Protein AF-A0A662KLL9-F1 (afdb_monomer_lite)

Structure (mmCIF, N/CA/C/O backbone):
data_AF-A0A662KLL9-F1
#
_entry.id   AF-A0A662KLL9-F1
#
loop_
_atom_site.group_PDB
_atom_site.id
_atom_site.type_symbol
_atom_site.label_atom_id
_atom_site.label_alt_id
_atom_site.label_comp_id
_atom_site.label_asym_id
_atom_site.label_entity_id
_atom_site.label_seq_id
_atom_site.pdbx_PDB_ins_code
_atom_site.Cartn_x
_atom_site.Cartn_y
_atom_site.Cartn_z
_atom_site.occupancy
_atom_site.B_iso_or_equiv
_atom_site.auth_seq_id
_atom_site.auth_comp_id
_atom_site.auth_asym_id
_atom_site.auth_atom_id
_atom_site.pdbx_PDB_model_num
ATOM 1 N N . MET A 1 1 ? -10.085 -8.600 6.535 1.00 84.50 1 MET A N 1
ATOM 2 C CA . MET A 1 1 ? -8.935 -8.920 5.650 1.00 84.50 1 MET A CA 1
ATOM 3 C C . MET A 1 1 ? -9.384 -9.038 4.208 1.00 84.50 1 MET A C 1
ATOM 5 O O . MET A 1 1 ? -10.147 -9.938 3.870 1.00 84.50 1 MET A O 1
ATOM 9 N N . ARG A 1 2 ? -8.899 -8.131 3.362 1.00 92.38 2 ARG A N 1
ATOM 10 C CA . ARG A 1 2 ? -9.151 -8.122 1.916 1.00 92.38 2 ARG A CA 1
ATOM 11 C C . ARG A 1 2 ? -7.822 -8.161 1.171 1.00 92.38 2 ARG A C 1
ATOM 13 O O . ARG A 1 2 ? -6.813 -7.691 1.692 1.00 92.38 2 ARG A O 1
ATOM 20 N N . TYR A 1 3 ? -7.836 -8.693 -0.044 1.00 94.94 3 TYR A N 1
ATOM 21 C CA . TYR A 1 3 ? -6.654 -8.790 -0.895 1.00 94.94 3 TYR A CA 1
ATOM 22 C C . TYR A 1 3 ? -6.947 -8.145 -2.239 1.00 94.94 3 TYR A C 1
ATOM 24 O O . TYR A 1 3 ? -7.979 -8.413 -2.855 1.00 94.94 3 TYR A O 1
ATOM 32 N N . VAL A 1 4 ? -6.038 -7.286 -2.682 1.00 96.25 4 VAL A N 1
ATOM 33 C CA . VAL A 1 4 ? -6.105 -6.619 -3.981 1.00 96.25 4 VAL A CA 1
ATOM 34 C C . VAL A 1 4 ? -4.751 -6.762 -4.651 1.00 96.25 4 VAL A C 1
ATOM 36 O O . VAL A 1 4 ? -3.717 -6.693 -3.995 1.00 96.25 4 VAL A O 1
ATOM 39 N N . ARG A 1 5 ? -4.746 -6.953 -5.968 1.00 96.38 5 ARG A N 1
ATOM 40 C CA . ARG A 1 5 ? -3.517 -7.009 -6.756 1.00 96.38 5 ARG A CA 1
ATOM 41 C C . ARG A 1 5 ? -3.379 -5.734 -7.571 1.00 96.38 5 ARG A C 1
ATOM 43 O O . ARG A 1 5 ? -4.341 -5.315 -8.211 1.00 96.38 5 ARG A O 1
ATOM 50 N N . ILE A 1 6 ? -2.196 -5.131 -7.549 1.00 95.88 6 ILE A N 1
ATOM 51 C CA . ILE A 1 6 ? -1.886 -3.928 -8.322 1.00 95.88 6 ILE A CA 1
ATOM 52 C C . ILE A 1 6 ? -0.764 -4.195 -9.332 1.00 95.88 6 ILE A C 1
ATOM 54 O O . ILE A 1 6 ? 0.071 -5.078 -9.111 1.00 95.88 6 ILE A O 1
ATOM 58 N N . PRO A 1 7 ? -0.714 -3.435 -10.439 1.00 96.69 7 PRO A N 1
ATOM 59 C CA . PRO A 1 7 ? 0.420 -3.466 -11.353 1.00 96.69 7 PRO A CA 1
ATOM 60 C C . PRO A 1 7 ? 1.743 -3.183 -10.628 1.00 96.69 7 PRO A C 1
ATOM 62 O O . PRO A 1 7 ? 1.810 -2.310 -9.758 1.00 96.69 7 PRO A O 1
ATOM 65 N N . ARG A 1 8 ? 2.808 -3.914 -10.987 1.00 93.81 8 ARG A N 1
ATOM 66 C CA . ARG A 1 8 ? 4.123 -3.811 -10.326 1.00 93.81 8 ARG A CA 1
ATOM 67 C C . ARG A 1 8 ? 4.721 -2.404 -10.399 1.00 93.81 8 ARG A C 1
ATOM 69 O O . ARG A 1 8 ? 5.307 -1.932 -9.432 1.00 93.81 8 ARG A O 1
ATOM 76 N N . ASP A 1 9 ? 4.526 -1.719 -11.516 1.00 95.00 9 ASP A N 1
ATOM 77 C CA . ASP A 1 9 ? 4.946 -0.335 -11.754 1.00 95.00 9 ASP A CA 1
ATOM 78 C C . ASP A 1 9 ? 4.225 0.682 -10.847 1.00 95.00 9 ASP A C 1
ATOM 80 O O . ASP A 1 9 ? 4.750 1.763 -10.584 1.00 95.00 9 ASP A O 1
ATOM 84 N N . ARG A 1 10 ? 3.054 0.330 -10.298 1.00 96.62 10 ARG A N 1
ATOM 85 C CA . ARG A 1 10 ? 2.280 1.179 -9.375 1.00 96.62 10 ARG A CA 1
ATOM 86 C C . ARG A 1 10 ? 2.599 0.939 -7.900 1.00 96.62 10 ARG A C 1
ATOM 88 O O . ARG A 1 10 ? 2.166 1.734 -7.068 1.00 96.62 10 ARG A O 1
ATOM 95 N N . ILE A 1 11 ? 3.387 -0.085 -7.563 1.00 96.38 11 ILE A N 1
ATOM 96 C CA . ILE A 1 11 ? 3.789 -0.378 -6.175 1.00 96.38 11 ILE A CA 1
ATOM 97 C C . ILE A 1 11 ? 4.531 0.813 -5.565 1.00 96.38 11 ILE A C 1
ATOM 99 O O . ILE A 1 11 ? 4.202 1.244 -4.463 1.00 96.38 11 ILE A O 1
ATOM 103 N N . GLY A 1 12 ? 5.473 1.403 -6.306 1.00 96.38 12 GLY A N 1
ATOM 104 C CA . GLY A 1 12 ? 6.203 2.588 -5.850 1.00 96.38 12 GLY A CA 1
ATOM 105 C C . GLY A 1 12 ? 5.288 3.786 -5.582 1.00 96.38 12 GLY A C 1
ATOM 106 O O . GLY A 1 12 ? 5.506 4.511 -4.618 1.00 96.38 12 GLY A O 1
ATOM 107 N N . VAL A 1 13 ? 4.225 3.953 -6.377 1.00 96.69 13 VAL A N 1
ATOM 108 C CA . VAL A 1 13 ? 3.230 5.021 -6.189 1.00 96.69 13 VAL A CA 1
ATOM 109 C C . VAL A 1 13 ? 2.395 4.791 -4.928 1.00 96.69 13 VAL A C 1
ATOM 111 O O . VAL A 1 13 ? 2.132 5.741 -4.200 1.00 96.69 13 VAL 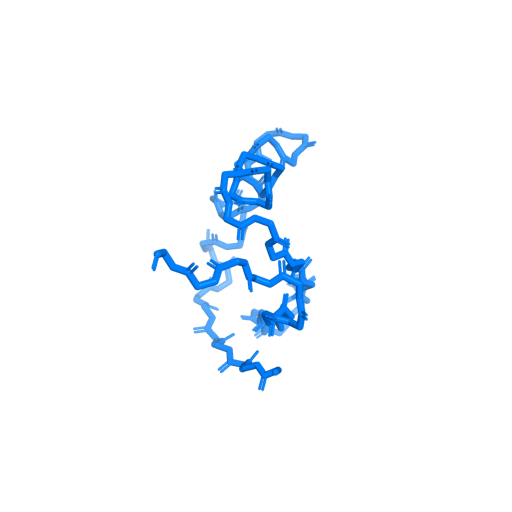A O 1
ATOM 114 N N . LEU A 1 14 ? 1.996 3.543 -4.654 1.00 96.88 14 LEU A N 1
ATOM 115 C CA . LEU A 1 14 ? 1.244 3.199 -3.443 1.00 96.88 14 LEU A CA 1
ATOM 116 C C . LEU A 1 14 ? 2.092 3.356 -2.171 1.00 96.88 14 LEU A C 1
ATOM 118 O O . LEU A 1 14 ? 1.575 3.779 -1.141 1.00 96.88 14 LEU A O 1
ATOM 122 N N . ILE A 1 15 ? 3.383 3.012 -2.232 1.00 97.00 15 ILE A N 1
ATOM 123 C CA . ILE A 1 15 ? 4.301 3.182 -1.099 1.00 97.00 15 ILE A CA 1
ATOM 124 C C . ILE A 1 15 ? 4.626 4.673 -0.901 1.00 97.00 15 ILE A C 1
ATOM 126 O O . ILE A 1 15 ? 4.566 5.158 0.225 1.00 97.00 15 ILE A O 1
ATOM 130 N N . GLY A 1 16 ? 4.902 5.417 -1.974 1.00 97.38 16 GLY A N 1
ATOM 131 C CA . GLY A 1 16 ? 5.348 6.813 -1.910 1.00 97.38 16 GLY A CA 1
ATOM 132 C C . GLY A 1 16 ? 6.821 6.951 -1.512 1.00 97.38 16 GLY A C 1
ATOM 133 O O . GLY A 1 16 ? 7.475 5.974 -1.127 1.00 97.38 16 GLY A O 1
ATOM 134 N N . HIS A 1 17 ? 7.381 8.163 -1.599 1.00 96.81 17 HIS A N 1
ATOM 135 C CA . HIS A 1 17 ? 8.770 8.374 -1.194 1.00 96.81 17 HIS A CA 1
ATOM 136 C C . HIS A 1 17 ? 8.908 8.100 0.307 1.00 96.81 17 HIS A C 1
ATOM 138 O O . HIS A 1 17 ? 8.147 8.621 1.116 1.00 96.81 17 HIS A O 1
ATOM 144 N N . LYS A 1 18 ? 9.851 7.227 0.683 1.00 96.19 18 LYS A N 1
ATOM 145 C CA . LYS A 1 18 ? 10.048 6.776 2.075 1.00 96.19 18 LYS A CA 1
ATOM 146 C C . LYS A 1 18 ? 8.786 6.218 2.765 1.00 96.19 18 LYS A C 1
ATOM 148 O O . LYS A 1 18 ? 8.789 6.105 3.982 1.00 96.19 18 LYS A O 1
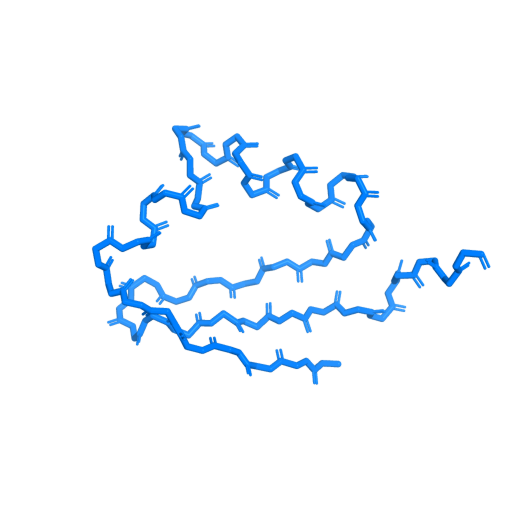ATOM 153 N N . GLY A 1 19 ? 7.745 5.825 2.025 1.00 97.06 19 GLY A N 1
ATOM 154 C CA . GLY A 1 19 ? 6.507 5.300 2.613 1.00 97.06 19 GLY A CA 1
ATOM 155 C C . GLY A 1 19 ? 5.407 6.337 2.878 1.00 9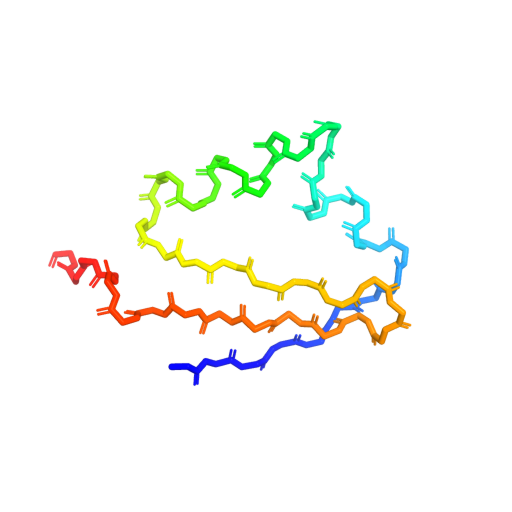7.06 19 GLY A C 1
ATOM 156 O O . GLY A 1 19 ? 4.365 5.963 3.412 1.00 97.06 19 GLY A O 1
ATOM 157 N N . GLU A 1 20 ? 5.600 7.607 2.504 1.00 98.12 20 GLU A N 1
ATOM 158 C CA . GLU A 1 20 ? 4.709 8.718 2.885 1.00 98.12 20 GLU A CA 1
ATOM 159 C C . GLU A 1 20 ? 3.232 8.510 2.493 1.00 98.12 20 GLU A C 1
ATOM 161 O O . GLU A 1 20 ? 2.331 8.810 3.275 1.00 98.12 20 GLU A O 1
ATOM 166 N N . VAL A 1 21 ? 2.969 7.938 1.310 1.00 97.88 21 VAL A N 1
ATOM 167 C CA . VAL A 1 21 ? 1.604 7.713 0.801 1.00 97.88 21 VAL A CA 1
ATOM 168 C C . VAL A 1 21 ? 0.931 6.591 1.582 1.00 97.88 21 VAL A C 1
ATOM 170 O O . VAL A 1 21 ? -0.212 6.730 2.022 1.00 97.88 21 VAL A O 1
ATOM 173 N N . LYS A 1 22 ? 1.651 5.487 1.804 1.00 96.88 22 LYS A N 1
ATOM 174 C CA . LYS A 1 22 ? 1.163 4.374 2.618 1.00 96.88 22 LYS A CA 1
ATOM 175 C C . LYS A 1 22 ? 0.834 4.849 4.037 1.00 96.88 22 LYS A C 1
ATOM 177 O O . LYS A 1 22 ? -0.239 4.534 4.548 1.00 96.88 22 LYS A O 1
ATOM 182 N N . GLU A 1 23 ? 1.732 5.612 4.658 1.00 97.31 23 GLU A N 1
ATOM 183 C CA . GLU A 1 23 ? 1.538 6.163 6.004 1.00 97.31 23 GLU A CA 1
ATOM 184 C C . GLU A 1 23 ? 0.322 7.089 6.077 1.00 97.31 23 GLU A C 1
ATOM 186 O O . GLU A 1 23 ? -0.462 7.014 7.025 1.00 97.31 23 GLU A O 1
ATOM 191 N N . GLU A 1 24 ? 0.124 7.937 5.066 1.00 97.25 24 GLU A N 1
ATOM 192 C CA . GLU A 1 24 ? -1.035 8.819 4.999 1.00 97.25 24 GLU A CA 1
ATOM 193 C C . GLU A 1 24 ? -2.352 8.033 4.918 1.00 97.25 24 GLU A C 1
ATOM 195 O O . GLU A 1 24 ? -3.298 8.364 5.643 1.00 97.25 24 GLU A O 1
ATOM 200 N N . ILE A 1 25 ? -2.407 6.984 4.088 1.00 95.19 25 ILE A N 1
ATOM 201 C CA . ILE A 1 25 ? -3.584 6.115 3.955 1.00 95.19 25 ILE A CA 1
ATOM 202 C C . ILE A 1 25 ? -3.889 5.429 5.288 1.00 95.19 25 ILE A C 1
ATOM 204 O O . ILE A 1 25 ? -5.016 5.535 5.777 1.00 95.19 25 ILE A O 1
ATOM 208 N N . GLU A 1 26 ? -2.901 4.774 5.907 1.00 95.00 26 GLU A N 1
ATOM 209 C CA . GLU A 1 26 ? -3.084 4.094 7.198 1.00 95.00 26 GLU A CA 1
ATOM 210 C C . GLU A 1 26 ? -3.531 5.074 8.295 1.00 95.00 26 GLU A C 1
ATOM 212 O O . GLU A 1 26 ? -4.424 4.770 9.084 1.00 95.00 26 GLU A O 1
ATOM 217 N N . ARG A 1 27 ? -2.971 6.291 8.333 1.00 94.88 27 ARG A N 1
ATOM 218 C CA . ARG A 1 27 ? -3.333 7.306 9.333 1.00 94.88 27 ARG A CA 1
ATOM 219 C C . ARG A 1 27 ? -4.774 7.793 9.183 1.00 94.88 27 ARG A C 1
ATOM 221 O O . ARG A 1 27 ? -5.447 7.974 10.199 1.00 94.88 27 ARG A O 1
ATOM 228 N N . LYS A 1 28 ? -5.215 8.050 7.946 1.00 94.06 28 LYS A N 1
ATOM 229 C CA . LYS A 1 28 ? -6.553 8.586 7.638 1.00 94.06 28 LYS A CA 1
ATOM 230 C C . LYS A 1 28 ? -7.658 7.552 7.815 1.00 94.06 28 LYS A C 1
ATOM 232 O O . LYS A 1 28 ? -8.752 7.913 8.218 1.00 94.06 28 LYS A O 1
ATOM 237 N N . THR A 1 29 ? -7.369 6.295 7.496 1.00 91.88 29 THR A N 1
ATOM 238 C CA . THR A 1 29 ? -8.375 5.221 7.453 1.00 91.88 29 THR A CA 1
ATOM 239 C C . THR A 1 29 ? -8.308 4.274 8.649 1.00 91.88 29 THR A C 1
ATOM 241 O O . THR A 1 29 ? -9.188 3.438 8.805 1.00 91.88 29 THR A O 1
ATOM 244 N N . LYS A 1 30 ? -7.255 4.375 9.475 1.00 90.69 30 LYS A N 1
ATOM 245 C CA . LYS A 1 30 ? -6.965 3.478 10.611 1.00 90.69 30 LYS A CA 1
ATOM 246 C C . LYS A 1 30 ? -6.753 2.008 10.228 1.00 90.69 30 LYS A C 1
ATOM 248 O O . LYS A 1 30 ? -6.610 1.158 11.103 1.00 90.69 30 LYS A O 1
ATOM 253 N N . ILE A 1 31 ? -6.638 1.711 8.935 1.00 92.50 31 ILE A N 1
ATOM 254 C CA . ILE A 1 31 ? -6.335 0.369 8.432 1.00 92.50 31 ILE A CA 1
ATOM 255 C C . ILE A 1 31 ? -4.827 0.112 8.418 1.00 92.50 31 ILE A C 1
ATOM 257 O O . ILE A 1 31 ? -4.014 1.039 8.493 1.00 92.50 31 ILE A O 1
ATOM 261 N N . LYS A 1 32 ? -4.443 -1.156 8.248 1.00 94.38 32 LYS A N 1
ATOM 262 C CA . LYS A 1 32 ? -3.058 -1.554 7.971 1.00 94.38 32 LYS A CA 1
ATOM 263 C C . LYS A 1 32 ? -2.911 -2.139 6.575 1.00 94.38 32 LYS A C 1
ATOM 265 O O . LYS A 1 32 ? -3.716 -2.962 6.146 1.00 94.38 32 LYS A O 1
ATOM 270 N N . LEU A 1 33 ? -1.856 -1.725 5.874 1.00 95.62 33 LEU A N 1
ATOM 271 C CA . LEU A 1 33 ? -1.517 -2.210 4.540 1.00 95.62 33 LEU A CA 1
ATOM 272 C C . LEU A 1 33 ? -0.221 -3.024 4.589 1.00 95.62 33 LEU A C 1
ATOM 274 O O . LEU A 1 33 ? 0.822 -2.551 5.055 1.00 95.62 33 LEU A O 1
ATOM 278 N N . LYS A 1 34 ? -0.256 -4.239 4.042 1.00 96.25 34 LYS A N 1
ATOM 279 C CA . LYS A 1 34 ? 0.947 -5.028 3.740 1.00 96.25 34 LYS A CA 1
ATOM 280 C C . LYS A 1 34 ? 1.052 -5.197 2.235 1.00 96.25 34 LYS A C 1
ATOM 282 O O . LYS A 1 34 ? 0.095 -5.609 1.593 1.00 96.25 34 LYS A O 1
ATOM 287 N N . ILE A 1 35 ? 2.205 -4.840 1.686 1.00 96.31 35 ILE A N 1
ATOM 288 C CA . ILE A 1 35 ? 2.446 -4.793 0.246 1.00 96.31 35 ILE A CA 1
ATOM 289 C C . ILE A 1 35 ? 3.589 -5.758 -0.050 1.00 96.31 35 ILE A C 1
ATOM 291 O O . ILE A 1 35 ? 4.680 -5.597 0.498 1.00 96.31 35 ILE A O 1
ATOM 295 N N . ASP A 1 36 ? 3.345 -6.746 -0.905 1.00 95.31 36 ASP A N 1
ATOM 296 C CA . ASP A 1 36 ? 4.391 -7.598 -1.459 1.00 95.31 36 ASP A CA 1
ATOM 297 C C . ASP A 1 36 ? 4.892 -6.995 -2.775 1.00 95.31 36 ASP A C 1
ATOM 299 O O . ASP A 1 36 ? 4.261 -7.095 -3.832 1.00 95.31 36 ASP A O 1
ATOM 303 N N . SER A 1 37 ? 6.073 -6.383 -2.702 1.00 90.81 37 SER A N 1
ATOM 304 C CA . SER A 1 37 ? 6.724 -5.732 -3.838 1.00 90.81 37 SER A CA 1
ATOM 305 C C . SER A 1 37 ? 7.094 -6.689 -4.977 1.00 90.81 37 SER A C 1
ATOM 307 O O . SER A 1 37 ? 7.322 -6.238 -6.099 1.00 90.81 37 SER A O 1
ATOM 309 N N . ASN A 1 38 ? 7.140 -8.002 -4.729 1.00 92.56 38 ASN A N 1
ATOM 310 C CA . ASN A 1 38 ? 7.426 -8.993 -5.761 1.00 92.56 38 ASN A CA 1
ATOM 311 C C . ASN A 1 38 ? 6.161 -9.379 -6.530 1.00 92.56 38 ASN A C 1
ATOM 313 O O . ASN A 1 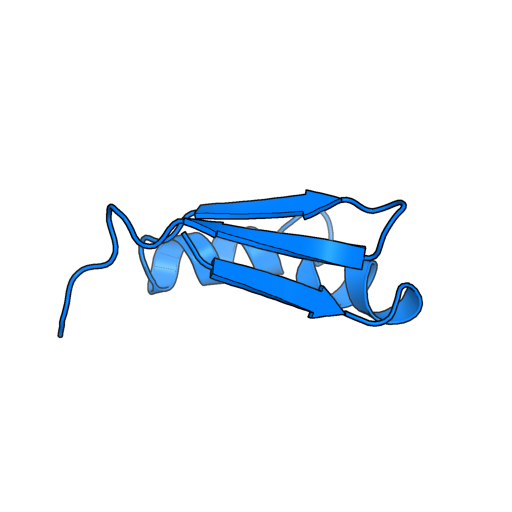38 ? 6.194 -9.489 -7.755 1.00 92.56 38 ASN A O 1
ATOM 317 N N . SER A 1 39 ? 5.041 -9.611 -5.848 1.00 94.06 39 SER A N 1
ATOM 318 C CA . SER A 1 39 ? 3.813 -10.124 -6.477 1.00 94.06 39 SER A CA 1
ATOM 319 C C . SER A 1 39 ? 2.802 -9.041 -6.866 1.00 94.06 39 SER A C 1
ATOM 321 O O . SER A 1 39 ? 1.917 -9.315 -7.686 1.00 94.06 39 SER A O 1
ATOM 323 N N . GLY A 1 40 ? 2.937 -7.833 -6.306 1.00 94.81 40 GLY A N 1
ATOM 324 C CA . GLY A 1 40 ? 1.942 -6.765 -6.405 1.00 94.81 40 GLY A CA 1
ATOM 325 C C . GLY A 1 40 ? 0.701 -7.016 -5.550 1.00 94.81 40 GLY A C 1
ATOM 326 O O . GLY A 1 40 ? -0.312 -6.345 -5.742 1.00 94.81 40 GLY A O 1
ATOM 327 N N . GLU A 1 41 ? 0.745 -7.993 -4.642 1.00 97.44 41 GLU A N 1
ATOM 328 C CA . GLU A 1 41 ? -0.340 -8.253 -3.704 1.00 97.44 41 GLU A CA 1
ATOM 329 C C . GLU A 1 41 ? -0.339 -7.223 -2.572 1.00 97.44 41 GLU A C 1
ATOM 331 O O . GLU A 1 41 ? 0.691 -6.915 -1.969 1.00 97.44 41 GLU A O 1
ATOM 336 N N . VAL A 1 42 ? -1.523 -6.692 -2.284 1.00 97.25 42 VAL A N 1
ATOM 337 C CA . VAL A 1 42 ? -1.789 -5.774 -1.185 1.00 97.25 42 VAL A CA 1
ATOM 338 C C . VAL A 1 42 ? -2.820 -6.421 -0.274 1.00 97.25 42 VAL A C 1
ATOM 340 O O . VAL A 1 42 ? -3.971 -6.631 -0.664 1.00 97.25 42 VAL A O 1
ATOM 343 N N . GLN A 1 43 ? -2.408 -6.717 0.952 1.00 96.75 43 GLN A N 1
ATOM 344 C CA . GLN A 1 43 ? -3.294 -7.146 2.020 1.00 96.75 43 GLN A CA 1
ATOM 345 C C . GLN A 1 43 ? -3.778 -5.913 2.785 1.00 96.75 43 GLN A C 1
ATOM 347 O O . GLN A 1 43 ? -2.979 -5.115 3.283 1.00 96.75 43 GLN A O 1
ATOM 352 N N . ILE A 1 44 ? -5.098 -5.786 2.875 1.00 95.50 44 ILE A N 1
ATOM 353 C CA . ILE A 1 44 ? -5.798 -4.723 3.586 1.00 95.50 44 ILE A CA 1
ATOM 354 C C . ILE A 1 44 ? -6.373 -5.324 4.864 1.00 95.50 44 ILE A C 1
ATOM 356 O O . ILE A 1 44 ? -7.230 -6.216 4.824 1.00 95.50 44 ILE A O 1
ATOM 360 N N . ASP A 1 45 ? -5.874 -4.841 5.994 1.00 93.62 45 ASP A N 1
ATOM 361 C CA . ASP A 1 45 ? -6.361 -5.188 7.319 1.00 93.62 45 ASP A CA 1
ATOM 362 C C . ASP A 1 45 ? -7.228 -4.048 7.860 1.00 93.62 45 ASP A C 1
ATOM 364 O O . ASP A 1 45 ? -6.739 -3.023 8.337 1.00 93.62 45 ASP A O 1
ATOM 368 N N . ASP A 1 46 ? -8.533 -4.253 7.717 1.00 88.38 46 ASP A N 1
ATOM 369 C CA . ASP A 1 46 ? -9.628 -3.391 8.143 1.00 88.38 46 ASP A CA 1
ATOM 3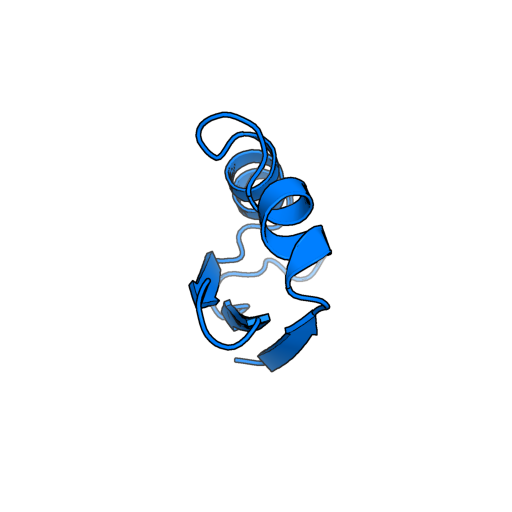70 C C . ASP A 1 46 ? -10.141 -3.732 9.553 1.00 88.38 46 ASP A C 1
ATOM 372 O O . ASP A 1 46 ? -11.144 -3.179 9.985 1.00 88.38 46 ASP A O 1
ATOM 376 N N . SER A 1 47 ? -9.452 -4.595 10.309 1.00 86.12 47 SER A N 1
ATOM 377 C CA . SER A 1 47 ? -9.909 -5.027 11.644 1.00 86.12 47 SER A CA 1
ATOM 378 C C . SER A 1 47 ? -9.983 -3.889 12.673 1.00 86.12 47 SER A C 1
ATOM 380 O O . SER A 1 47 ? -10.655 -4.030 13.688 1.00 86.12 47 SER A O 1
ATOM 382 N N . ASN A 1 48 ? -9.285 -2.777 12.418 1.00 75.94 48 ASN A N 1
ATOM 383 C CA . ASN A 1 48 ? -9.334 -1.546 13.215 1.00 75.94 48 ASN A CA 1
ATOM 384 C C . ASN A 1 48 ? -9.891 -0.358 12.413 1.00 75.94 48 ASN A C 1
ATOM 386 O O . ASN A 1 48 ? -9.668 0.792 12.791 1.00 75.94 48 ASN A O 1
ATOM 390 N N . ALA A 1 49 ? -10.544 -0.615 11.275 1.00 71.44 49 ALA A N 1
ATOM 391 C CA . ALA A 1 49 ? -11.243 0.435 10.553 1.00 71.44 49 ALA A CA 1
ATOM 392 C C . ALA A 1 49 ? -12.417 0.908 11.419 1.00 71.44 49 ALA A C 1
ATOM 394 O O . ALA A 1 49 ? -13.247 0.101 11.833 1.00 71.44 49 ALA A O 1
ATOM 395 N N . GLU A 1 50 ? -12.470 2.203 11.711 1.00 65.19 50 GLU A N 1
ATOM 396 C CA . GLU A 1 50 ? -13.663 2.806 12.298 1.00 65.19 50 GLU A CA 1
ATOM 397 C C . GLU A 1 50 ? -14.716 2.908 11.186 1.00 65.19 50 GLU A C 1
ATOM 399 O O . GLU A 1 50 ? -14.465 3.534 10.152 1.00 65.19 50 GLU A O 1
ATOM 404 N N . ASP A 1 51 ? -15.861 2.243 11.369 1.00 60.66 51 ASP A N 1
ATOM 405 C CA . ASP A 1 51 ? -17.044 2.505 10.544 1.00 60.66 51 ASP A CA 1
ATOM 406 C C . ASP A 1 51 ? -17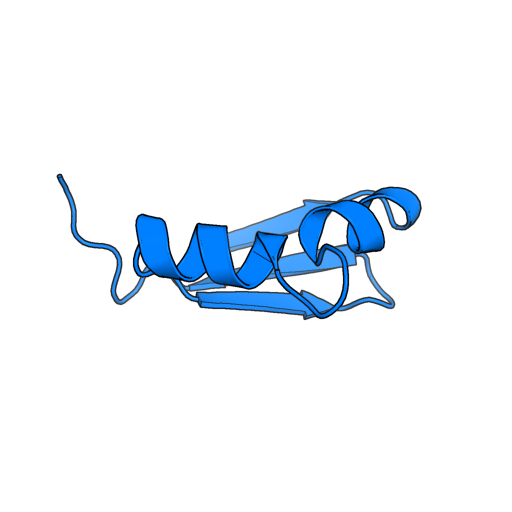.497 3.958 10.814 1.00 60.66 51 ASP A C 1
ATOM 408 O O . ASP A 1 51 ? -17.507 4.367 11.980 1.00 60.66 51 ASP A O 1
ATOM 412 N N . PRO A 1 52 ? -17.799 4.751 9.769 1.00 61.53 52 PRO A N 1
ATOM 413 C CA . PRO A 1 52 ? -18.109 6.177 9.888 1.00 61.53 52 PRO A CA 1
ATOM 414 C C . PRO A 1 52 ? -19.386 6.492 10.678 1.00 61.53 52 PRO A C 1
ATOM 416 O O . PRO A 1 52 ? -20.342 5.681 10.648 1.00 61.53 52 PRO A O 1
#

Radius of gyration: 11.03 Å; chains: 1; bounding box: 28×19×25 Å

pLDDT: mean 92.21, std 8.87, range [60.66, 98.12]

Sequence (52 aa):
MRYVRIPRDRIGVLIGHKGEVKEEIERKTKIKLKIDSNSGEVQIDDSNAEDP

Foldseek 3Di:
DDKDADDLVCLCVCCDDVRVNVVVCCVVQVWHWDADSVGRMIDIGCVRGDDD

Secondary structure (DSSP, 8-state):
-EEEE--GGGHHHHH-GGGHHHHHHHHHH--EEEEETTTTEEEEE-TTPPP-